Protein AF-W9RXX9-F1 (afdb_monomer)

Solvent-accessible surface area (backbone atoms only — not comparable to full-atom values): 6391 Å² total; per-residue (Å²): 136,86,82,84,77,77,75,49,75,66,56,52,49,53,35,43,76,70,66,75,53,78,92,81,86,82,88,83,85,89,85,74,87,54,97,84,63,59,99,61,84,78,84,54,42,80,68,92,50,72,65,37,62,75,69,56,54,59,80,78,56,57,62,53,84,78,70,82,87,56,88,70,78,82,78,90,73,92,79,79,58,68,71,71,73,68,61,126

Nearest PDB structures (foldseek):
  3l4g-assembly3_K  TM=5.918E-01  e=8.938E-03  Homo sapiens

Radius of gyration: 30.07 Å; Cα contacts (8 Å, |Δi|>4): 22; chains: 1; bounding box: 51×52×72 Å

Sequence (88 aa):
MYHQDAVDQDGIKALKARKLIAPQTWKGYSVKKGPNYAPKRKKVATDLTRENLQGGDWKELEFKEYNFTAKGLPIEGGHLHPLLKARI

Structure (mmCIF, N/CA/C/O backbone):
data_AF-W9RXX9-F1
#
_entry.id   AF-W9RXX9-F1
#
loop_
_atom_site.group_PDB
_atom_site.id
_atom_site.type_symbol
_atom_site.label_atom_id
_atom_site.label_alt_id
_atom_site.label_comp_id
_atom_site.label_asym_id
_atom_site.label_entity_id
_atom_site.label_seq_id
_atom_site.pdbx_PDB_ins_code
_atom_site.Cartn_x
_atom_site.Cartn_y
_atom_site.Cartn_z
_atom_site.occupancy
_atom_site.B_iso_or_equiv
_atom_site.auth_seq_id
_atom_site.auth_comp_id
_atom_site.auth_asym_id
_atom_site.auth_atom_id
_atom_site.pdbx_PDB_model_num
ATOM 1 N N . MET A 1 1 ? -14.866 26.588 43.134 1.00 37.47 1 MET A N 1
ATOM 2 C CA . MET A 1 1 ? -14.024 25.436 43.511 1.00 37.47 1 MET A CA 1
ATOM 3 C C . MET A 1 1 ? -14.572 24.227 42.777 1.00 37.47 1 MET A C 1
ATOM 5 O O . MET A 1 1 ? -15.698 23.849 43.060 1.00 37.47 1 MET A O 1
ATOM 9 N N . TYR A 1 2 ? -13.872 23.712 41.765 1.00 41.81 2 TYR A N 1
ATOM 10 C CA . TYR A 1 2 ? -14.312 22.503 41.064 1.00 41.81 2 TYR A CA 1
ATOM 11 C C . TYR A 1 2 ? -13.764 21.299 41.825 1.00 41.81 2 TYR A C 1
ATOM 13 O O . TYR A 1 2 ? -12.550 21.152 41.945 1.00 41.81 2 TYR A O 1
ATOM 21 N N . HIS A 1 3 ? -14.661 20.497 42.393 1.00 47.19 3 HIS A N 1
ATOM 22 C CA . HIS A 1 3 ? -14.302 19.234 43.020 1.00 47.19 3 HIS A CA 1
ATOM 23 C C . HIS A 1 3 ? -13.836 18.268 41.934 1.00 47.19 3 HIS A C 1
ATOM 25 O O . HIS A 1 3 ? -14.572 17.943 41.003 1.00 47.19 3 HIS A O 1
ATOM 31 N N . GLN A 1 4 ? -12.574 17.864 42.028 1.00 51.69 4 GLN A N 1
ATOM 32 C CA . GLN A 1 4 ? -12.000 16.836 41.179 1.00 51.69 4 GLN A CA 1
ATOM 33 C C . GLN A 1 4 ? -12.335 15.479 41.794 1.00 51.69 4 GLN A C 1
ATOM 35 O O . GLN A 1 4 ? -11.481 14.815 42.376 1.00 51.69 4 GLN A O 1
ATOM 40 N N . ASP A 1 5 ? -13.607 15.099 41.700 1.00 59.31 5 ASP A N 1
ATOM 41 C CA . ASP A 1 5 ? -14.065 13.786 42.131 1.00 59.31 5 ASP A CA 1
ATOM 42 C C . ASP A 1 5 ? -13.597 12.775 41.082 1.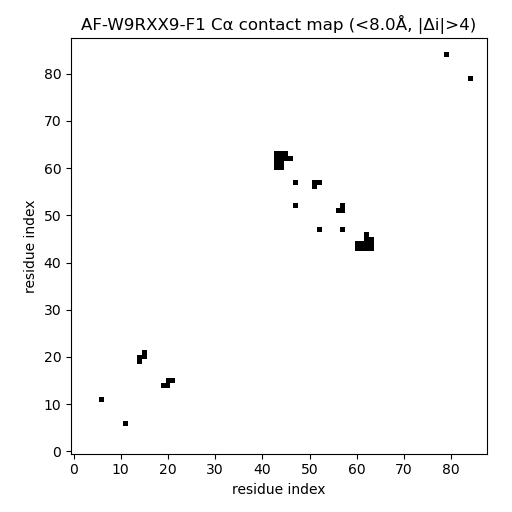00 59.31 5 ASP A C 1
ATOM 44 O O . ASP A 1 5 ? -14.194 12.601 40.016 1.00 59.31 5 ASP A O 1
ATOM 48 N N . ALA A 1 6 ? -12.442 12.165 41.338 1.00 73.25 6 ALA A N 1
ATOM 49 C CA . ALA A 1 6 ? -11.928 11.096 40.499 1.00 73.25 6 ALA A CA 1
ATOM 50 C C . ALA A 1 6 ? -12.890 9.899 40.595 1.00 73.25 6 ALA A C 1
ATOM 52 O O . A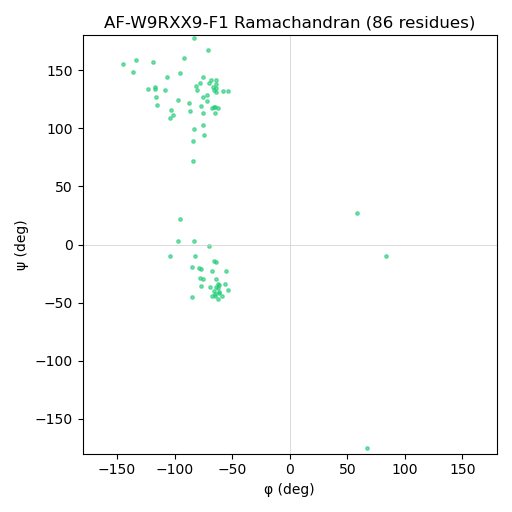LA A 1 6 ? -13.033 9.293 41.654 1.00 73.25 6 ALA A O 1
ATOM 53 N N . VAL A 1 7 ? -13.566 9.575 39.490 1.00 77.75 7 VAL A N 1
ATOM 54 C CA . VAL A 1 7 ? -14.472 8.421 39.407 1.00 77.75 7 VAL A CA 1
ATOM 55 C C . VAL A 1 7 ? -13.660 7.132 39.546 1.00 77.75 7 VAL A C 1
ATOM 57 O O . VAL A 1 7 ? -12.631 6.956 38.888 1.00 77.75 7 VAL A O 1
ATOM 60 N N . ASP A 1 8 ? -14.128 6.223 40.394 1.00 85.56 8 ASP A N 1
ATOM 61 C CA . ASP A 1 8 ? -13.527 4.913 40.617 1.00 85.56 8 ASP A CA 1
ATOM 62 C C . ASP A 1 8 ? -13.719 3.968 39.410 1.00 85.56 8 ASP A C 1
ATOM 64 O O . ASP A 1 8 ? -14.493 4.219 38.481 1.00 85.56 8 ASP A O 1
ATOM 68 N N . GLN A 1 9 ? -12.992 2.847 39.389 1.00 85.25 9 GLN A N 1
ATOM 69 C CA . GLN A 1 9 ? -13.046 1.899 38.266 1.00 85.25 9 GLN A CA 1
ATOM 70 C C . GLN A 1 9 ? -14.441 1.285 38.072 1.00 85.25 9 GLN A C 1
ATOM 72 O O . GLN A 1 9 ? -14.845 1.032 36.932 1.00 85.25 9 GLN A O 1
ATOM 77 N N . ASP A 1 10 ? -15.188 1.060 39.154 1.00 88.06 10 ASP A N 1
ATOM 78 C CA . ASP A 1 10 ? -16.532 0.489 39.079 1.00 88.06 10 ASP A CA 1
ATOM 79 C C . ASP A 1 10 ? -17.569 1.530 38.636 1.00 88.06 10 ASP A C 1
ATOM 81 O O . ASP A 1 10 ? -18.420 1.218 37.793 1.00 88.06 10 ASP A O 1
ATOM 85 N N . GLY A 1 11 ? -17.422 2.794 39.041 1.00 87.62 11 GLY A N 1
ATOM 86 C CA . GLY A 1 11 ? -18.160 3.923 38.479 1.00 87.62 11 GLY A CA 1
ATOM 87 C C . GLY A 1 11 ? -17.928 4.081 36.975 1.00 87.62 11 GLY A C 1
ATOM 88 O O . GLY A 1 11 ? -18.887 4.204 36.209 1.00 87.62 11 GLY A O 1
ATOM 89 N N . ILE A 1 12 ? -16.683 3.965 36.501 1.00 87.88 12 ILE A N 1
ATOM 90 C CA . ILE A 1 12 ? -16.365 4.005 35.063 1.00 87.88 12 ILE A CA 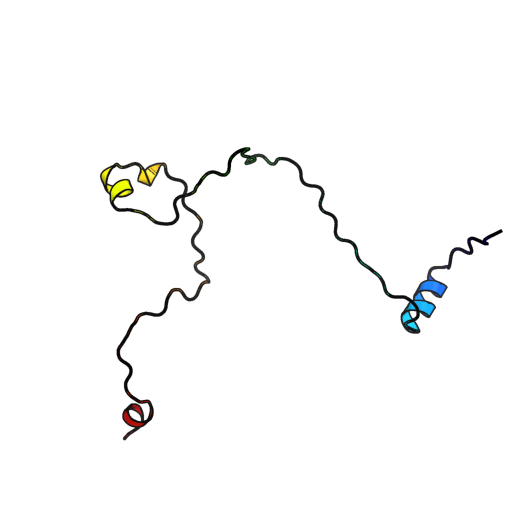1
ATOM 91 C C . ILE A 1 12 ? -17.053 2.854 34.306 1.00 87.88 12 ILE A C 1
ATOM 93 O O . ILE A 1 12 ? -17.581 3.070 33.210 1.00 87.88 12 ILE A O 1
ATOM 97 N N . LYS A 1 13 ? -17.090 1.634 34.859 1.00 89.38 13 LYS A N 1
ATOM 98 C CA . LYS A 1 13 ? -17.806 0.498 34.243 1.00 89.38 13 LYS A CA 1
ATOM 99 C C . LYS A 1 13 ? -19.313 0.745 34.184 1.00 89.38 13 LYS A C 1
ATOM 101 O O . LYS A 1 13 ? -19.915 0.515 33.135 1.00 89.38 13 LYS A O 1
ATOM 106 N N . ALA A 1 14 ? -19.912 1.246 35.264 1.00 91.75 14 ALA A N 1
ATOM 107 C CA . ALA A 1 14 ? -21.337 1.565 35.310 1.00 91.75 14 ALA A CA 1
ATOM 108 C C . ALA A 1 14 ? -21.714 2.649 34.285 1.00 91.75 14 ALA A C 1
ATOM 110 O O . ALA A 1 14 ? -22.722 2.521 33.587 1.00 91.75 14 ALA A O 1
ATOM 111 N N . LEU A 1 15 ? -20.882 3.685 34.134 1.00 92.00 15 LEU A N 1
ATOM 112 C CA . LEU A 1 15 ? -21.071 4.743 33.137 1.00 92.00 15 LEU A CA 1
ATOM 113 C C . LEU A 1 15 ? -20.935 4.216 31.697 1.00 92.00 15 LEU A C 1
ATOM 115 O O . LEU A 1 15 ? -21.741 4.584 30.839 1.00 92.00 15 LEU A O 1
ATOM 119 N N . LYS A 1 16 ? -19.974 3.316 31.430 1.00 90.50 16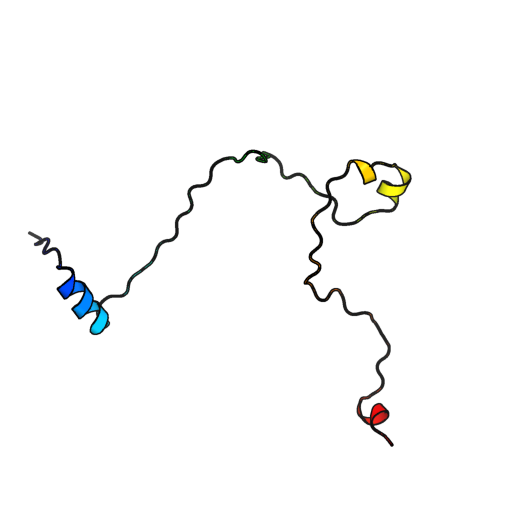 LYS A N 1
ATOM 120 C CA . LYS A 1 16 ? -19.846 2.626 30.129 1.00 90.50 16 LYS A CA 1
ATOM 121 C C . LYS A 1 16 ? -21.071 1.761 29.823 1.00 90.50 16 LYS A C 1
ATOM 123 O O . LYS A 1 16 ? -21.614 1.853 28.726 1.00 90.50 16 LYS A O 1
ATOM 128 N N . ALA A 1 17 ? -21.536 0.963 30.787 1.00 92.00 17 ALA A N 1
ATOM 129 C CA . ALA A 1 17 ? -22.709 0.099 30.630 1.00 92.00 17 ALA A CA 1
ATOM 130 C C . ALA A 1 17 ? -23.989 0.901 30.330 1.00 92.00 17 ALA A C 1
ATOM 132 O O . ALA A 1 17 ? -24.822 0.475 29.533 1.00 92.00 17 ALA A O 1
ATOM 133 N N . ARG A 1 18 ? -24.108 2.099 30.916 1.00 94.94 18 ARG A N 1
ATOM 134 C CA . ARG A 1 18 ? -25.211 3.045 30.681 1.00 94.94 18 ARG A CA 1
ATOM 135 C C . ARG A 1 18 ? -25.035 3.917 29.431 1.00 94.94 18 ARG A C 1
ATOM 137 O O . ARG A 1 18 ? -25.885 4.763 29.180 1.00 94.94 18 ARG A O 1
ATOM 144 N N . LYS A 1 19 ? -23.965 3.724 28.647 1.00 90.38 19 LYS A N 1
ATOM 145 C CA . LYS A 1 19 ? -23.632 4.513 27.442 1.00 90.38 19 LYS A CA 1
ATOM 146 C C . LYS A 1 19 ? -23.464 6.019 27.704 1.00 90.38 19 LYS A C 1
ATOM 148 O O . LYS A 1 19 ? -23.670 6.826 26.805 1.00 90.38 19 LYS A O 1
ATOM 153 N N . LEU A 1 20 ? -23.074 6.396 28.922 1.00 92.56 20 LEU A N 1
ATOM 154 C CA . LEU A 1 20 ? -22.851 7.795 29.308 1.00 92.56 20 LEU A CA 1
ATOM 155 C C . LEU A 1 20 ? -21.447 8.290 28.943 1.00 92.56 20 LEU A C 1
ATOM 157 O O . LEU A 1 20 ? -21.218 9.491 28.858 1.00 92.56 20 LEU A O 1
ATOM 161 N N . ILE A 1 21 ? -20.509 7.364 28.723 1.00 91.19 21 ILE A N 1
ATOM 162 C CA . ILE A 1 21 ? -19.136 7.655 28.304 1.00 91.19 21 ILE A CA 1
ATOM 163 C C . ILE A 1 21 ? -18.700 6.688 27.200 1.00 91.19 21 ILE A C 1
ATOM 165 O O . ILE A 1 21 ? -19.100 5.522 27.191 1.00 91.19 21 ILE A O 1
ATOM 169 N N . ALA A 1 22 ? -17.836 7.158 26.302 1.00 89.56 22 ALA A N 1
ATOM 170 C CA . ALA A 1 22 ? -17.223 6.355 25.249 1.00 89.56 22 ALA A CA 1
ATOM 171 C C . ALA A 1 22 ? 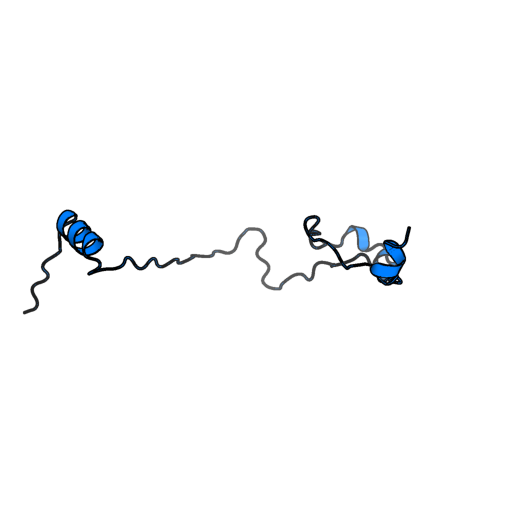-15.689 6.435 25.347 1.00 89.56 22 ALA A C 1
ATOM 173 O O . ALA A 1 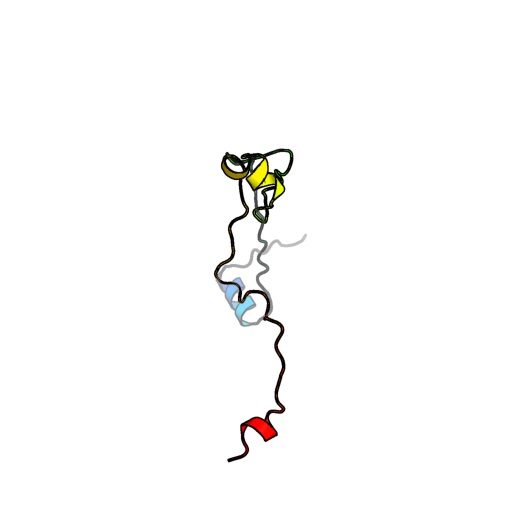22 ? -15.146 7.530 25.511 1.00 89.56 22 ALA A O 1
ATOM 174 N N . PRO A 1 23 ? -14.963 5.306 25.259 1.00 87.19 23 PRO A N 1
ATOM 175 C CA . PRO A 1 23 ? -13.508 5.336 25.216 1.00 87.19 23 PRO A CA 1
ATOM 176 C C . PRO A 1 23 ? -13.034 5.876 23.862 1.00 87.19 23 PRO A C 1
ATOM 178 O O . PRO A 1 23 ? -13.350 5.311 22.818 1.00 87.19 23 PRO A O 1
ATOM 181 N N . GLN A 1 24 ? -12.232 6.939 23.878 1.00 91.88 24 GLN A N 1
ATOM 182 C CA . GLN A 1 24 ? -11.567 7.457 22.685 1.00 91.88 24 GLN A CA 1
ATOM 183 C C . GLN A 1 24 ? -10.106 7.003 22.680 1.00 91.88 24 GLN A C 1
ATOM 185 O O . GLN A 1 24 ? -9.304 7.434 23.508 1.00 91.88 24 GLN A O 1
ATOM 190 N N . THR A 1 25 ? -9.746 6.116 21.754 1.00 91.56 25 THR A N 1
ATOM 191 C CA . THR A 1 25 ? -8.362 5.651 21.609 1.00 91.56 25 THR A CA 1
ATOM 192 C C . THR A 1 25 ? -7.583 6.586 20.692 1.00 91.56 25 THR A C 1
ATOM 194 O O . THR A 1 25 ? -7.917 6.731 19.519 1.00 91.56 25 THR A O 1
ATOM 197 N N . TRP A 1 26 ? -6.499 7.164 21.207 1.00 92.56 26 TRP A N 1
ATOM 198 C CA . TRP A 1 26 ? -5.526 7.905 20.409 1.00 92.56 26 TRP A CA 1
ATOM 199 C C . TRP A 1 26 ? -4.349 6.998 20.071 1.00 92.56 26 TRP A C 1
ATOM 201 O O . TRP A 1 26 ? -3.717 6.432 20.961 1.00 92.56 26 TRP A O 1
ATOM 211 N N . LYS A 1 27 ? -4.055 6.851 18.780 1.00 92.44 27 LYS A N 1
ATOM 212 C CA . LYS A 1 27 ? -2.882 6.112 18.306 1.00 92.44 27 LYS A CA 1
ATOM 213 C C . LYS A 1 27 ? -1.835 7.117 17.849 1.00 92.44 27 LYS A C 1
ATOM 215 O O . LYS A 1 27 ? -2.021 7.783 16.836 1.00 92.44 27 LYS A O 1
ATOM 220 N N . GLY A 1 28 ? -0.760 7.238 18.619 1.00 93.06 28 GLY A N 1
ATOM 221 C CA . GLY A 1 28 ? 0.416 8.024 18.259 1.00 93.06 28 GLY A CA 1
ATOM 222 C C . GLY A 1 28 ? 1.573 7.107 17.883 1.00 93.06 28 GLY A C 1
ATOM 223 O O . GLY A 1 28 ? 1.747 6.049 18.485 1.00 93.06 28 GLY A O 1
ATOM 224 N N . TYR A 1 29 ? 2.376 7.526 16.909 1.00 92.81 29 TYR A N 1
ATOM 225 C CA . TYR A 1 29 ? 3.613 6.845 16.538 1.00 92.81 29 TYR A CA 1
ATOM 226 C C . TYR A 1 29 ? 4.793 7.781 16.781 1.00 92.81 29 TYR A C 1
ATOM 228 O O . TYR A 1 29 ? 4.758 8.944 16.386 1.00 92.81 29 TYR A O 1
ATOM 236 N N . SER A 1 30 ? 5.847 7.265 17.410 1.00 90.56 30 SER A N 1
ATOM 237 C CA . SER A 1 30 ? 7.146 7.933 17.480 1.00 90.56 30 SER A CA 1
ATOM 238 C C . SER A 1 30 ? 8.079 7.253 16.487 1.00 90.56 30 SER A C 1
ATOM 240 O O . SER A 1 30 ? 8.355 6.060 16.614 1.00 90.56 30 SER A O 1
ATOM 242 N N . VAL A 1 31 ? 8.518 7.987 15.464 1.00 91.12 31 VAL A N 1
ATOM 243 C CA . VAL A 1 31 ? 9.336 7.445 14.372 1.00 91.12 31 VAL A CA 1
ATOM 244 C C . VAL A 1 31 ? 10.764 7.961 14.502 1.00 91.12 31 VAL A C 1
ATOM 246 O O . VAL A 1 31 ? 10.991 9.154 14.692 1.00 91.12 31 VAL A O 1
ATOM 249 N N . LYS A 1 32 ? 11.739 7.057 14.381 1.00 91.94 32 LYS A N 1
ATOM 250 C CA . LYS A 1 32 ? 13.174 7.371 14.342 1.00 91.94 32 LYS A CA 1
ATOM 251 C C . LYS A 1 32 ? 13.767 6.904 13.016 1.00 91.94 32 LYS A C 1
ATOM 253 O O . LYS A 1 32 ? 13.221 6.016 12.364 1.00 91.94 32 LYS A O 1
ATOM 258 N N . LYS A 1 33 ? 14.891 7.502 12.617 1.00 92.75 33 LYS A N 1
ATOM 259 C CA . LYS A 1 33 ? 15.635 7.080 11.423 1.00 92.75 33 LYS A CA 1
ATOM 260 C C . LYS A 1 33 ? 16.125 5.643 11.625 1.00 92.75 33 LYS A C 1
ATOM 262 O O . LYS A 1 33 ? 16.877 5.387 12.560 1.00 92.75 33 LYS A O 1
ATOM 267 N N . GLY A 1 34 ? 15.657 4.724 10.784 1.00 88.25 34 GLY A N 1
ATOM 268 C CA . GLY A 1 34 ? 16.117 3.335 10.771 1.00 88.25 34 GLY A CA 1
ATOM 269 C C . GLY A 1 34 ? 17.408 3.151 9.960 1.00 88.25 34 GLY A C 1
ATOM 270 O O . GLY A 1 34 ? 17.868 4.102 9.328 1.00 88.25 34 GLY A O 1
ATOM 271 N N . PRO A 1 35 ? 17.965 1.928 9.915 1.00 87.06 35 PRO A N 1
ATOM 272 C CA . PRO A 1 35 ? 19.203 1.622 9.184 1.00 87.06 35 PRO A CA 1
ATOM 273 C C . PRO A 1 35 ? 19.163 1.990 7.692 1.00 87.06 35 PRO A C 1
ATOM 275 O O . PRO A 1 35 ? 20.152 2.457 7.144 1.00 87.06 35 PRO A O 1
ATOM 278 N N . ASN A 1 36 ? 17.991 1.869 7.059 1.00 81.69 36 ASN A N 1
ATOM 279 C CA . ASN A 1 36 ? 17.770 2.208 5.647 1.00 81.69 36 ASN A CA 1
ATOM 280 C C . ASN A 1 36 ? 17.207 3.628 5.448 1.00 81.69 36 ASN A C 1
ATOM 282 O O . ASN A 1 36 ? 16.551 3.910 4.443 1.00 81.69 36 ASN A O 1
ATOM 286 N N . TYR A 1 37 ? 17.390 4.531 6.417 1.00 86.06 37 TYR A N 1
ATOM 287 C CA . TYR A 1 37 ? 16.940 5.911 6.270 1.00 86.06 37 TYR A CA 1
ATOM 288 C C . TYR A 1 37 ? 17.726 6.614 5.159 1.00 86.06 37 TYR A C 1
ATOM 290 O O . TYR A 1 37 ? 18.932 6.825 5.269 1.00 86.06 37 TYR A O 1
ATOM 298 N N . ALA A 1 38 ? 17.019 7.045 4.118 1.00 82.62 38 ALA A N 1
ATOM 299 C CA . ALA A 1 38 ? 17.578 7.845 3.041 1.00 82.62 38 ALA A CA 1
ATOM 300 C C . ALA A 1 38 ? 16.915 9.237 3.028 1.00 82.62 38 ALA A C 1
ATOM 302 O O . ALA A 1 38 ? 15.687 9.321 2.973 1.00 82.62 38 ALA A O 1
ATOM 303 N N . PRO A 1 39 ? 17.685 10.345 3.051 1.00 82.62 39 PRO A N 1
ATOM 304 C CA . PRO A 1 39 ? 17.131 11.704 3.021 1.00 82.62 39 PRO A CA 1
ATOM 305 C C . PRO A 1 39 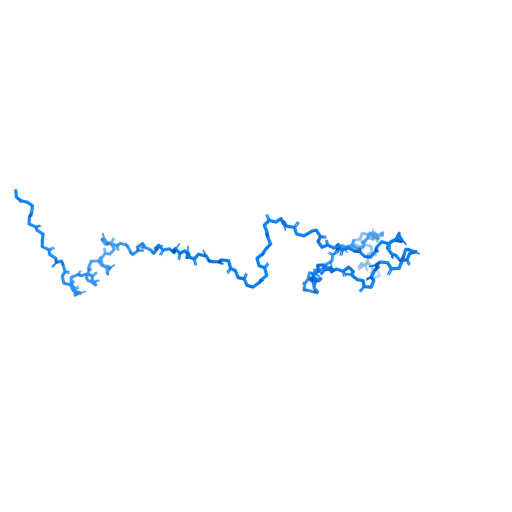? 16.455 12.043 1.684 1.00 82.62 39 PRO A C 1
ATOM 307 O O . PRO A 1 39 ? 15.590 12.912 1.630 1.00 82.62 39 PRO A O 1
ATOM 310 N N . LYS A 1 40 ? 16.831 11.346 0.606 1.00 83.56 40 LYS A N 1
ATOM 311 C CA . LYS A 1 40 ? 16.146 11.374 -0.686 1.00 83.56 40 LYS A CA 1
ATOM 312 C C . LYS A 1 40 ? 15.612 9.980 -0.980 1.00 83.56 40 LYS A C 1
ATOM 314 O O . LYS A 1 40 ? 16.326 8.993 -0.816 1.00 83.56 40 LYS A O 1
ATOM 319 N N . ARG A 1 41 ? 14.366 9.903 -1.442 1.00 78.25 41 ARG A N 1
ATOM 320 C CA . ARG A 1 41 ? 13.754 8.641 -1.861 1.00 78.25 41 ARG A CA 1
ATOM 321 C C . ARG A 1 41 ? 14.501 8.107 -3.086 1.00 78.25 41 ARG A C 1
ATOM 323 O O . ARG A 1 41 ? 14.499 8.761 -4.128 1.00 78.25 41 ARG A O 1
ATOM 330 N N . LYS A 1 42 ? 15.114 6.926 -2.970 1.00 78.00 42 LYS A N 1
ATOM 331 C CA . LYS A 1 42 ? 15.627 6.195 -4.135 1.00 78.00 42 LYS A CA 1
ATOM 332 C C . LYS A 1 42 ? 14.442 5.816 -5.031 1.00 78.00 42 LYS A C 1
ATOM 334 O O . LYS A 1 42 ? 13.430 5.311 -4.538 1.00 78.00 42 LYS A O 1
ATOM 339 N N . LYS A 1 43 ? 14.541 6.088 -6.332 1.00 76.50 43 LYS A N 1
ATOM 340 C CA . LYS A 1 43 ? 13.586 5.569 -7.317 1.00 76.50 43 LYS A CA 1
ATOM 341 C C . LYS A 1 43 ? 14.031 4.155 -7.671 1.00 76.50 43 LYS A C 1
ATOM 343 O O . LYS A 1 43 ? 14.973 3.993 -8.434 1.00 76.50 43 LYS A O 1
ATOM 348 N N . VAL A 1 44 ? 13.386 3.163 -7.067 1.00 82.19 44 VAL A N 1
ATOM 349 C CA . VAL A 1 44 ? 13.546 1.762 -7.470 1.00 82.19 44 VAL A CA 1
ATOM 350 C C . VAL A 1 44 ? 12.923 1.554 -8.847 1.00 82.19 44 VAL A C 1
ATOM 352 O O . VAL A 1 44 ? 11.876 2.140 -9.151 1.00 82.19 44 VAL A O 1
ATOM 355 N N . ALA A 1 45 ? 13.571 0.746 -9.682 1.00 81.19 45 ALA A N 1
ATOM 356 C CA . ALA A 1 45 ? 13.025 0.389 -10.982 1.00 81.19 45 ALA A CA 1
ATOM 357 C C . ALA A 1 45 ? 11.723 -0.402 -10.781 1.00 81.19 45 ALA A C 1
ATOM 359 O O . ALA A 1 45 ? 11.626 -1.257 -9.899 1.00 81.19 45 ALA A O 1
ATOM 360 N N . THR A 1 46 ? 10.687 -0.055 -11.547 1.00 79.31 46 THR A N 1
ATOM 361 C CA . THR A 1 46 ? 9.386 -0.746 -11.466 1.00 79.31 46 THR A CA 1
ATOM 362 C C . THR A 1 46 ? 9.397 -1.989 -12.338 1.00 79.31 46 THR A C 1
ATOM 364 O O . THR A 1 46 ? 9.029 -3.055 -11.866 1.00 79.31 46 THR A O 1
ATOM 367 N N . ASP A 1 47 ? 9.910 -1.845 -13.558 1.00 83.44 47 ASP A N 1
ATOM 368 C CA . ASP A 1 47 ? 10.008 -2.914 -14.538 1.00 83.44 47 ASP A CA 1
ATOM 369 C C . ASP A 1 47 ? 11.397 -2.920 -15.175 1.00 83.44 47 ASP A C 1
ATOM 371 O O . ASP A 1 47 ? 12.126 -1.920 -15.169 1.00 83.44 47 ASP A O 1
ATOM 375 N N . LEU A 1 48 ? 11.755 -4.070 -15.736 1.00 86.31 48 LEU A N 1
ATOM 376 C CA . LEU A 1 48 ? 12.954 -4.235 -16.538 1.00 86.31 48 LEU A CA 1
ATOM 377 C C . LEU A 1 48 ? 12.727 -3.612 -17.920 1.00 86.31 48 LEU A C 1
ATOM 379 O O . LEU A 1 48 ? 11.917 -4.104 -18.703 1.00 86.31 48 LEU A O 1
ATOM 383 N N . THR A 1 49 ? 13.439 -2.530 -18.224 1.00 87.44 49 THR A N 1
ATOM 384 C CA . THR A 1 49 ? 13.364 -1.870 -19.533 1.00 87.44 49 THR A CA 1
ATOM 385 C C . THR A 1 49 ? 14.419 -2.416 -20.495 1.00 87.44 49 THR A C 1
ATOM 387 O O . THR A 1 49 ? 15.423 -3.016 -20.091 1.00 87.44 49 THR A O 1
ATOM 390 N N . ARG A 1 50 ? 14.205 -2.203 -21.798 1.00 88.75 50 ARG A N 1
ATOM 391 C CA . ARG A 1 50 ? 15.140 -2.634 -22.847 1.00 88.75 50 ARG A CA 1
ATOM 392 C C . ARG A 1 50 ? 16.493 -1.940 -22.709 1.00 88.75 50 ARG A C 1
ATOM 394 O O . ARG A 1 50 ? 17.523 -2.570 -22.921 1.00 88.75 50 ARG A O 1
ATOM 401 N N . GLU A 1 51 ? 16.486 -0.672 -22.332 1.00 86.06 51 GLU A N 1
ATOM 402 C CA . GLU A 1 51 ? 17.677 0.151 -22.143 1.00 86.06 51 GLU A CA 1
ATOM 403 C C . GLU A 1 51 ? 18.520 -0.402 -20.991 1.00 86.06 51 GLU A C 1
ATOM 405 O O . GLU A 1 51 ? 19.727 -0.570 -21.144 1.00 86.06 51 GLU A O 1
ATOM 410 N N . ASN A 1 52 ? 17.877 -0.802 -19.887 1.00 86.44 52 ASN A N 1
ATOM 411 C CA . ASN A 1 52 ? 18.560 -1.415 -18.746 1.00 86.44 52 ASN A CA 1
ATOM 412 C C . ASN A 1 52 ? 19.195 -2.762 -19.126 1.00 86.44 52 ASN A C 1
ATOM 414 O O . ASN A 1 52 ? 20.280 -3.096 -18.651 1.00 86.44 52 ASN A O 1
ATOM 418 N N . LEU A 1 53 ? 18.529 -3.538 -19.988 1.00 87.62 53 LEU A N 1
ATOM 419 C CA . LEU A 1 53 ? 19.059 -4.797 -20.517 1.00 87.62 53 LEU A CA 1
ATOM 420 C C . LEU A 1 53 ? 20.257 -4.579 -21.444 1.00 87.62 53 LEU A C 1
ATOM 422 O O . LEU A 1 53 ? 21.252 -5.290 -21.328 1.00 87.62 53 LEU A O 1
ATOM 426 N N . GLN A 1 54 ? 20.164 -3.604 -22.348 1.00 90.56 54 GLN A N 1
ATOM 427 C CA . GLN A 1 54 ? 21.226 -3.284 -23.302 1.00 90.56 54 GLN A CA 1
ATOM 428 C C . GLN A 1 54 ? 22.450 -2.659 -22.623 1.00 90.56 54 GLN A C 1
ATOM 430 O O . GLN A 1 54 ? 23.572 -2.960 -23.021 1.00 90.56 54 GLN A O 1
ATOM 435 N N . GLY A 1 55 ? 22.241 -1.829 -21.597 1.00 84.06 55 GLY A N 1
ATOM 436 C CA . GLY A 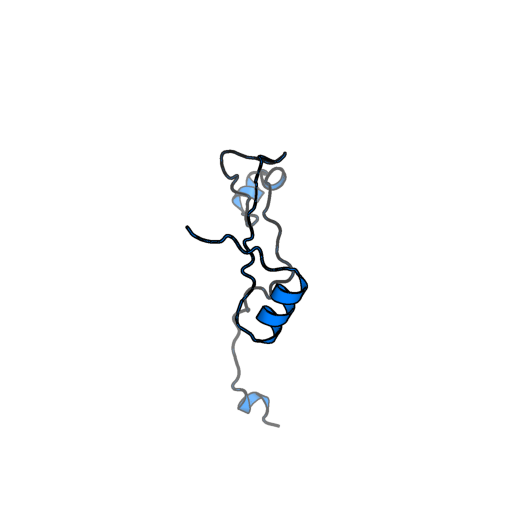1 55 ? 23.307 -1.190 -20.821 1.00 84.06 55 GLY A CA 1
ATOM 437 C C . GLY A 1 55 ? 23.967 -2.103 -19.785 1.00 84.06 55 GLY A C 1
ATOM 438 O O . GLY A 1 55 ? 25.089 -1.844 -19.372 1.00 84.06 55 GLY A O 1
ATOM 439 N N . GLY A 1 56 ? 23.312 -3.197 -19.381 1.00 85.94 56 GLY A N 1
ATOM 440 C CA . GLY A 1 56 ? 23.828 -4.122 -18.362 1.00 85.94 56 GLY A CA 1
ATOM 441 C C . GLY A 1 56 ? 23.553 -3.699 -16.911 1.00 85.94 56 GLY A C 1
ATOM 442 O O . GLY A 1 56 ? 23.697 -4.525 -16.008 1.00 85.94 56 GLY A O 1
ATOM 443 N N . ASP A 1 57 ? 23.063 -2.477 -16.697 1.00 85.44 57 ASP A N 1
ATOM 444 C CA . ASP A 1 57 ? 22.757 -1.883 -15.385 1.00 85.44 57 ASP A CA 1
ATOM 445 C C . ASP A 1 57 ? 21.638 -2.616 -14.623 1.00 85.44 57 ASP A C 1
ATOM 447 O O . ASP A 1 57 ? 21.469 -2.443 -13.415 1.00 85.44 57 ASP A O 1
ATOM 451 N N . TRP A 1 58 ? 20.872 -3.478 -15.305 1.00 86.12 58 TRP A N 1
ATOM 452 C CA . TRP A 1 58 ? 19.814 -4.298 -14.700 1.00 86.12 58 TRP A CA 1
ATOM 453 C C . TRP A 1 58 ? 20.292 -5.170 -13.532 1.00 86.12 58 TRP A C 1
ATOM 455 O O . TRP A 1 58 ? 19.475 -5.551 -12.697 1.00 86.12 58 TRP A O 1
ATOM 465 N N . LYS A 1 59 ? 21.591 -5.487 -13.462 1.00 83.88 59 LYS A N 1
ATOM 466 C CA . LYS A 1 59 ? 22.176 -6.310 -12.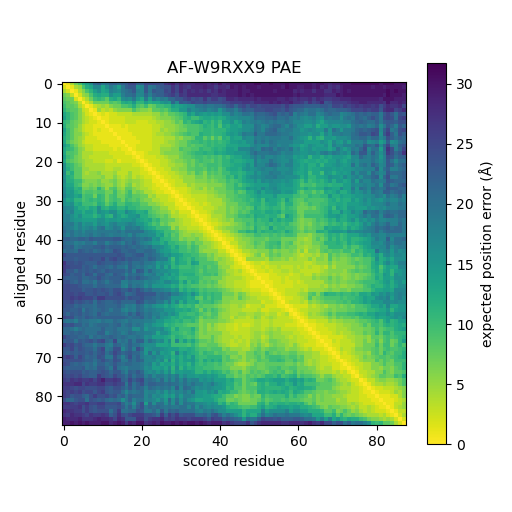393 1.00 83.88 59 LYS A CA 1
ATOM 467 C C . LYS A 1 59 ? 22.332 -5.566 -11.067 1.00 83.88 59 LYS A C 1
ATOM 469 O O . LYS A 1 59 ? 22.303 -6.200 -10.018 1.00 83.88 59 LYS A O 1
ATOM 474 N N . GLU A 1 60 ? 22.523 -4.251 -11.119 1.00 85.12 60 GLU A N 1
ATOM 475 C CA . GLU A 1 60 ? 22.808 -3.410 -9.946 1.00 85.12 60 GLU A CA 1
ATOM 476 C C . GLU A 1 60 ? 21.584 -2.595 -9.498 1.00 85.12 60 GLU A C 1
ATOM 478 O O . GLU A 1 60 ? 21.577 -1.994 -8.423 1.00 85.12 60 GLU A O 1
ATOM 483 N N . LEU A 1 61 ? 20.525 -2.582 -10.312 1.00 84.69 61 LEU A N 1
ATOM 484 C CA . LEU A 1 61 ? 19.278 -1.885 -10.025 1.00 84.69 61 LEU A CA 1
ATOM 485 C C . LEU A 1 61 ? 18.468 -2.581 -8.922 1.00 84.69 61 LEU A C 1
ATOM 487 O O . LEU A 1 61 ? 18.138 -3.763 -8.999 1.00 84.69 61 LEU A O 1
ATOM 491 N N . GLU A 1 62 ? 18.066 -1.804 -7.915 1.00 86.00 62 GLU A N 1
ATOM 492 C CA . GLU A 1 62 ? 17.068 -2.223 -6.929 1.00 86.00 62 GLU A CA 1
ATOM 493 C C . GLU A 1 62 ? 15.663 -2.120 -7.554 1.00 86.00 62 GLU A C 1
ATOM 495 O O . GLU A 1 62 ? 15.217 -1.031 -7.942 1.00 86.00 62 GLU A O 1
ATOM 500 N N . PHE A 1 63 ? 14.952 -3.248 -7.638 1.00 86.69 63 PHE A N 1
ATOM 501 C CA . PHE A 1 63 ? 13.578 -3.308 -8.139 1.00 86.69 63 PHE A CA 1
ATOM 502 C C . PHE A 1 63 ? 12.563 -3.262 -7.002 1.00 86.69 63 PHE A C 1
ATOM 504 O O . PHE A 1 63 ? 12.793 -3.761 -5.899 1.00 86.69 63 PHE A O 1
ATOM 511 N N . LYS A 1 64 ? 11.403 -2.666 -7.277 1.00 87.94 64 LYS A N 1
ATOM 512 C CA . LYS A 1 64 ? 10.263 -2.736 -6.363 1.00 87.94 64 LYS A CA 1
ATOM 513 C C . LYS A 1 64 ? 9.748 -4.177 -6.300 1.00 87.94 64 LYS A C 1
ATOM 515 O O . LYS A 1 64 ? 9.556 -4.804 -7.336 1.00 87.94 64 LYS A O 1
ATOM 520 N N . GLU A 1 65 ? 9.459 -4.671 -5.097 1.00 86.56 65 GLU A N 1
ATOM 521 C CA . GLU A 1 65 ? 8.838 -5.987 -4.927 1.00 86.56 65 GLU A CA 1
ATOM 522 C C . GLU A 1 65 ? 7.502 -6.073 -5.674 1.00 86.56 65 GLU A C 1
ATOM 524 O O . GLU A 1 65 ? 6.640 -5.188 -5.572 1.00 86.56 65 GLU A O 1
ATOM 529 N N . TYR A 1 66 ? 7.341 -7.156 -6.431 1.00 87.06 66 TYR A N 1
ATOM 530 C CA . TYR A 1 66 ? 6.134 -7.399 -7.200 1.00 87.06 66 TYR A CA 1
ATOM 531 C C . TYR A 1 66 ? 5.030 -7.969 -6.308 1.00 87.06 66 TYR A C 1
ATOM 533 O O . TYR A 1 66 ? 5.239 -8.919 -5.553 1.00 87.06 66 TYR A O 1
ATOM 541 N N . ASN A 1 67 ? 3.822 -7.413 -6.413 1.00 89.81 67 ASN A N 1
ATOM 542 C CA . ASN A 1 67 ? 2.673 -7.925 -5.676 1.00 89.81 67 ASN A CA 1
ATOM 543 C C . ASN A 1 67 ? 2.021 -9.103 -6.421 1.00 89.81 67 ASN A C 1
ATOM 545 O O . ASN A 1 67 ? 1.065 -8.916 -7.171 1.00 89.81 67 ASN A O 1
ATOM 549 N N . PHE A 1 68 ? 2.492 -10.323 -6.153 1.00 87.25 68 PHE A N 1
ATOM 550 C CA . PHE A 1 68 ? 1.948 -11.559 -6.737 1.00 87.25 68 PHE A CA 1
ATOM 551 C C . PHE A 1 68 ? 0.508 -11.890 -6.316 1.00 87.25 68 PHE A C 1
ATOM 553 O O . PHE A 1 68 ? -0.132 -12.731 -6.937 1.00 87.25 68 PHE A O 1
ATOM 560 N N . THR A 1 69 ? -0.025 -11.240 -5.278 1.00 91.69 69 THR A N 1
ATOM 561 C CA . THR A 1 69 ? -1.424 -11.440 -4.856 1.00 91.69 69 THR A CA 1
ATOM 562 C C . THR A 1 69 ? -2.419 -10.609 -5.669 1.00 91.69 69 THR A C 1
ATOM 564 O O . THR A 1 69 ? -3.631 -10.797 -5.552 1.00 91.69 69 THR A O 1
ATOM 567 N N . ALA A 1 70 ? -1.935 -9.682 -6.501 1.00 89.88 70 ALA A N 1
ATOM 568 C CA . ALA A 1 70 ? -2.787 -8.875 -7.358 1.00 89.88 70 ALA A CA 1
ATOM 569 C C . ALA A 1 70 ? -3.305 -9.693 -8.553 1.00 89.88 70 ALA A C 1
ATOM 571 O O . ALA A 1 70 ? -2.581 -10.488 -9.142 1.00 89.88 70 ALA A O 1
ATOM 572 N N . LYS A 1 71 ? -4.553 -9.442 -8.969 1.00 86.62 71 LYS A N 1
ATOM 573 C CA . LYS A 1 71 ? -5.196 -10.126 -10.110 1.00 86.62 71 LYS A CA 1
ATOM 574 C C . LYS A 1 71 ? -4.624 -9.750 -11.491 1.00 86.62 71 LYS A C 1
ATOM 576 O O . LYS A 1 71 ? -5.080 -10.291 -12.491 1.00 86.62 71 LYS A O 1
ATOM 581 N N . GLY A 1 72 ? -3.641 -8.851 -11.548 1.00 88.81 72 GLY A N 1
ATOM 582 C CA . GLY A 1 72 ? -3.070 -8.352 -12.799 1.00 88.81 72 GLY A CA 1
ATOM 583 C C . GLY A 1 72 ? -4.053 -7.514 -13.620 1.00 88.81 72 GLY A C 1
ATOM 584 O O . GLY A 1 72 ? -5.164 -7.205 -13.183 1.00 88.81 72 GLY A O 1
ATOM 585 N N . LEU A 1 73 ? -3.616 -7.117 -14.814 1.00 89.00 73 LEU A N 1
ATOM 586 C CA . LEU A 1 73 ? -4.483 -6.480 -15.801 1.00 89.00 73 LEU A CA 1
ATOM 587 C C . LEU A 1 73 ? -5.272 -7.563 -16.552 1.00 89.00 73 LEU A C 1
ATOM 589 O O . LEU A 1 73 ? -4.679 -8.577 -16.932 1.00 89.00 73 LEU A O 1
ATOM 593 N N . PRO A 1 74 ? -6.585 -7.380 -16.781 1.00 89.12 74 PRO A N 1
ATOM 594 C CA . PRO A 1 74 ? -7.329 -8.284 -17.643 1.00 89.12 74 PRO A CA 1
ATOM 595 C C . PRO A 1 74 ? -6.779 -8.191 -19.068 1.00 89.12 74 PRO A C 1
ATOM 597 O O . PRO A 1 74 ? -6.494 -7.101 -19.562 1.00 89.12 74 PRO A O 1
ATOM 600 N N . ILE A 1 75 ? -6.642 -9.336 -19.730 1.00 90.12 75 ILE A N 1
ATOM 601 C CA . ILE A 1 75 ? -6.322 -9.365 -21.156 1.00 90.12 75 ILE A CA 1
ATOM 602 C C . ILE A 1 75 ? -7.527 -8.880 -21.963 1.00 90.12 75 ILE A C 1
ATOM 604 O O . ILE A 1 75 ? -8.669 -9.242 -21.672 1.00 90.12 75 ILE A O 1
ATOM 608 N N . GLU A 1 76 ? -7.277 -8.077 -22.992 1.00 88.69 76 GLU A N 1
ATOM 609 C CA . GLU A 1 76 ? -8.317 -7.732 -23.954 1.00 88.69 76 GLU A CA 1
ATOM 610 C C . GLU A 1 76 ? -8.566 -8.928 -24.877 1.00 88.69 76 GLU A C 1
ATOM 612 O O . GLU A 1 76 ? -7.645 -9.492 -25.468 1.00 88.69 76 GLU A O 1
ATOM 617 N N . GLY A 1 77 ? -9.826 -9.340 -24.980 1.00 88.69 77 GLY A N 1
ATOM 618 C CA . GLY A 1 77 ? -10.259 -10.440 -25.831 1.00 88.69 77 GLY A CA 1
ATOM 619 C C . GLY A 1 77 ? -11.639 -10.163 -26.411 1.00 88.69 77 GLY A C 1
ATOM 620 O O . GLY A 1 77 ? -12.428 -9.401 -25.849 1.00 88.69 77 GLY A O 1
ATOM 621 N N . GLY A 1 78 ? -11.946 -10.778 -27.553 1.00 90.19 78 GLY A N 1
ATOM 622 C CA . GLY A 1 78 ? -13.297 -10.749 -28.108 1.00 90.19 78 GLY A CA 1
ATOM 623 C C . GLY A 1 78 ? -14.284 -11.466 -27.184 1.00 90.19 78 GLY A C 1
ATOM 624 O O . GLY A 1 78 ? -13.968 -12.506 -26.606 1.00 90.19 78 GLY A O 1
ATOM 625 N N . HIS A 1 79 ? -15.498 -10.929 -27.053 1.00 88.38 79 HIS A N 1
ATOM 626 C CA . HIS A 1 79 ? -16.542 -11.518 -26.217 1.00 88.38 79 HIS A CA 1
ATOM 627 C C . HIS A 1 79 ? -17.718 -11.964 -27.084 1.00 88.38 79 HIS A C 1
ATOM 629 O O . HIS A 1 79 ? -18.357 -11.150 -27.745 1.00 88.38 79 HIS A O 1
ATOM 635 N N . LEU A 1 80 ? -18.034 -13.261 -27.056 1.00 90.00 80 LEU A N 1
ATOM 636 C CA . LEU A 1 80 ? -19.294 -13.755 -27.610 1.00 90.00 80 LEU A CA 1
ATOM 637 C C . LEU A 1 80 ? -20.433 -13.462 -26.629 1.00 90.00 80 LEU A C 1
ATOM 639 O O . LEU A 1 80 ? -20.275 -13.659 -25.419 1.00 90.00 80 LEU A O 1
ATOM 643 N N . HIS A 1 81 ? -21.582 -13.040 -27.158 1.00 91.75 81 HIS A N 1
ATOM 644 C CA . HIS A 1 81 ? -22.782 -12.796 -26.364 1.00 91.75 81 HIS A CA 1
ATOM 645 C C . HIS A 1 81 ? -23.137 -14.036 -25.513 1.00 91.75 81 HIS A C 1
ATOM 647 O O . HIS A 1 81 ? -23.191 -15.138 -26.067 1.00 91.75 81 HIS A O 1
ATOM 653 N N . PRO A 1 82 ? -23.421 -13.905 -24.201 1.00 93.44 82 PRO A N 1
ATOM 654 C CA . PRO A 1 82 ? -23.675 -15.053 -23.325 1.00 93.44 82 PRO A CA 1
ATOM 655 C C . PRO A 1 82 ? -24.767 -16.008 -23.833 1.00 93.44 82 PRO A C 1
ATOM 657 O O . PRO A 1 82 ? -24.583 -17.220 -23.789 1.00 93.44 82 PRO A O 1
ATOM 660 N N . LEU A 1 83 ? -25.857 -15.480 -24.411 1.00 91.56 83 LEU A N 1
ATOM 661 C CA . LEU A 1 83 ? -26.921 -16.311 -25.005 1.00 91.56 83 LEU A CA 1
ATOM 662 C C . LEU A 1 83 ? -26.453 -17.140 -26.212 1.00 91.56 83 LEU A C 1
ATOM 664 O O . LEU A 1 83 ? -26.974 -18.224 -26.438 1.00 91.56 83 LEU A O 1
ATOM 668 N N . LEU A 1 84 ? -25.466 -16.655 -26.975 1.00 90.25 84 LEU A N 1
ATOM 669 C CA . LEU A 1 84 ? -24.889 -17.405 -28.094 1.00 90.25 84 LEU A CA 1
ATOM 670 C C . LEU A 1 84 ? -23.922 -18.499 -27.612 1.00 90.25 84 LEU A C 1
ATOM 672 O O . LEU A 1 84 ? -23.705 -19.458 -28.340 1.00 90.25 84 LEU A O 1
ATOM 676 N N . LYS A 1 85 ? -23.374 -18.392 -26.389 1.00 85.12 85 LYS A N 1
ATOM 677 C CA . LYS A 1 85 ? -22.558 -19.450 -25.759 1.00 85.12 85 LYS A CA 1
ATOM 678 C C . LYS A 1 85 ? -23.396 -20.596 -25.183 1.00 85.12 85 LYS A C 1
ATOM 680 O O . LYS A 1 85 ? -22.897 -21.707 -25.087 1.00 85.12 85 LYS A O 1
ATOM 685 N N . ALA A 1 86 ? -24.629 -20.313 -24.760 1.00 84.25 86 ALA A N 1
ATOM 686 C CA . ALA A 1 86 ? -25.522 -21.272 -24.100 1.00 84.25 86 ALA A CA 1
ATOM 687 C C . ALA A 1 86 ? -26.533 -21.934 -25.053 1.00 84.25 86 ALA A C 1
ATOM 689 O O . ALA A 1 86 ? -27.399 -22.687 -24.609 1.00 84.25 86 ALA A O 1
ATOM 690 N N . ARG A 1 87 ? -26.454 -21.630 -26.354 1.00 75.81 87 ARG A N 1
ATOM 691 C CA . ARG A 1 87 ? -27.289 -22.267 -27.367 1.00 75.81 87 ARG A CA 1
ATOM 692 C C . ARG A 1 87 ? -26.746 -23.680 -27.603 1.00 75.81 87 ARG A C 1
ATOM 694 O O . ARG A 1 87 ? -25.688 -23.828 -28.208 1.00 75.81 87 ARG A O 1
ATOM 701 N N . ILE A 1 88 ? -27.441 -24.669 -27.039 1.00 57.22 88 ILE A N 1
ATOM 702 C CA . ILE A 1 88 ? -27.360 -26.075 -27.463 1.00 57.22 88 ILE A CA 1
ATOM 703 C C . ILE A 1 88 ? -27.886 -26.166 -28.897 1.00 57.22 88 ILE A C 1
ATOM 705 O O . ILE A 1 88 ? -28.872 -25.446 -29.193 1.00 57.22 88 ILE A O 1
#

Mean predicted aligned error: 12.98 Å

Secondary structure (DSSP, 8-state):
--------HHHHHHHHHTTS--------------TT--SS----BSS--HHHHHHSGGGTPPBPPP-TTS--PPPP-----HHHHS--

Foldseek 3Di:
DDDPPPQDPVSVVVCVVVVVDDDDDDDDDDDDQDPPRDPDDDDAAADDDPVCVVVVVVVVGHYDDDDPVDPDDDDDDDDDDPVVVPDD

pLDDT: mean 84.73, std 10.73, range [37.47, 94.94]

Organism: NCBI:txid981085